Protein AF-A0A1G0H5T4-F1 (afdb_monomer_lite)

Sequence (92 aa):
MQTTDFKQELVAALAQLMPQASRAHTTRLKAIHKALSQATIPQDDYFRIAVFIFLLYVEMPSTIRLSQALRQLFLMCNDELARRNKPAPPSK

Structure (mmCIF, N/CA/C/O backbone):
data_AF-A0A1G0H5T4-F1
#
_entry.id   AF-A0A1G0H5T4-F1
#
loop_
_atom_site.group_PDB
_atom_site.id
_atom_site.type_symbol
_atom_site.label_atom_id
_atom_site.label_alt_id
_atom_site.label_comp_id
_atom_site.label_asym_id
_atom_site.label_entity_id
_atom_site.label_seq_id
_atom_site.pdbx_PDB_ins_cod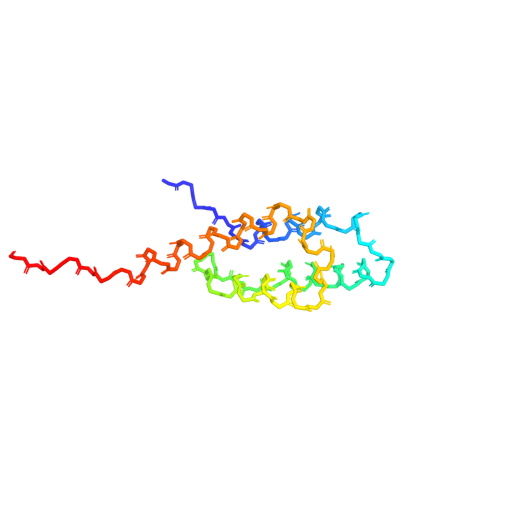e
_atom_site.Cartn_x
_atom_site.Cartn_y
_atom_site.Cartn_z
_atom_site.occupancy
_atom_site.B_iso_or_equiv
_atom_site.auth_seq_id
_atom_site.auth_comp_id
_atom_site.auth_asym_id
_atom_site.auth_atom_id
_atom_site.pdbx_PDB_model_num
ATOM 1 N N . MET A 1 1 ? -3.693 13.829 19.361 1.00 42.25 1 MET A N 1
ATOM 2 C CA . MET A 1 1 ? -3.212 12.676 18.569 1.00 42.25 1 MET A CA 1
ATOM 3 C C . MET A 1 1 ? -3.033 13.160 17.144 1.00 42.25 1 MET A C 1
ATOM 5 O O . MET A 1 1 ? -3.968 13.751 16.624 1.00 42.25 1 MET A O 1
ATOM 9 N N . GLN A 1 2 ? -1.844 13.016 16.556 1.00 49.69 2 GLN A N 1
ATOM 10 C CA . GLN A 1 2 ? -1.666 13.277 15.125 1.00 49.69 2 GLN A CA 1
ATOM 11 C C . GLN A 1 2 ? -2.468 12.214 14.366 1.00 49.69 2 GLN A C 1
ATOM 13 O O . GLN A 1 2 ? -2.234 11.024 14.550 1.00 49.69 2 GLN A O 1
ATOM 18 N N . THR A 1 3 ? -3.465 12.631 13.593 1.00 63.16 3 THR A N 1
ATOM 19 C CA . THR A 1 3 ? -4.200 11.755 12.677 1.00 63.16 3 THR A CA 1
ATOM 20 C C . THR A 1 3 ? -3.282 11.415 11.514 1.00 63.16 3 THR A C 1
ATOM 22 O O . THR A 1 3 ? -3.051 12.245 10.636 1.00 63.16 3 THR A O 1
ATOM 25 N N . THR A 1 4 ? -2.710 10.215 11.544 1.00 74.25 4 THR A N 1
ATOM 26 C CA . THR A 1 4 ? -1.932 9.673 10.433 1.00 74.25 4 THR A CA 1
ATOM 27 C C . THR A 1 4 ? -2.840 9.476 9.221 1.00 74.25 4 THR A C 1
ATOM 29 O O . THR A 1 4 ? -3.825 8.744 9.292 1.00 74.25 4 THR A O 1
ATOM 32 N N . ASP A 1 5 ? -2.512 10.118 8.099 1.00 86.81 5 ASP A N 1
ATOM 33 C CA . ASP A 1 5 ? -3.215 9.907 6.834 1.00 86.81 5 ASP A CA 1
ATOM 34 C C . ASP A 1 5 ? -2.642 8.667 6.129 1.00 86.81 5 ASP A C 1
ATOM 36 O O . ASP A 1 5 ? -1.657 8.730 5.388 1.00 86.81 5 ASP A O 1
ATOM 40 N N . PHE A 1 6 ? -3.271 7.518 6.372 1.00 87.94 6 PHE A N 1
ATOM 41 C CA . PHE A 1 6 ? -2.858 6.223 5.823 1.00 87.94 6 PHE A CA 1
ATOM 42 C C . PHE A 1 6 ? -2.843 6.189 4.289 1.00 87.94 6 PHE A C 1
ATOM 44 O O . PHE A 1 6 ? -2.046 5.458 3.6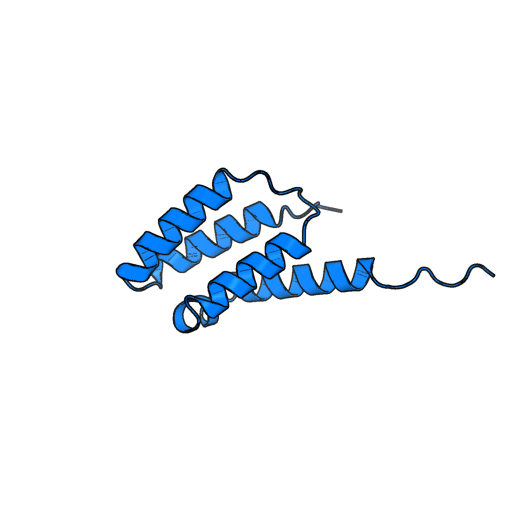96 1.00 87.94 6 PHE A O 1
ATOM 51 N N . LYS A 1 7 ? -3.687 6.989 3.621 1.00 90.69 7 LYS A N 1
ATOM 52 C CA . LYS A 1 7 ? -3.656 7.113 2.158 1.00 90.69 7 LYS A CA 1
ATOM 53 C C . LYS A 1 7 ? -2.354 7.784 1.725 1.00 90.69 7 LYS A C 1
ATOM 55 O O . LYS A 1 7 ? -1.718 7.306 0.786 1.00 90.69 7 LYS A O 1
ATOM 60 N N . GLN A 1 8 ? -1.952 8.868 2.386 1.00 90.12 8 GLN A N 1
ATOM 61 C CA . GLN A 1 8 ? -0.683 9.539 2.083 1.00 90.12 8 GLN A CA 1
ATOM 62 C C . GLN A 1 8 ? 0.516 8.630 2.357 1.00 90.12 8 GLN A C 1
ATOM 64 O O . GLN A 1 8 ? 1.424 8.562 1.529 1.00 90.12 8 GLN A O 1
ATOM 69 N N . GLU A 1 9 ? 0.493 7.867 3.452 1.00 90.88 9 GLU A N 1
ATOM 70 C CA . GLU A 1 9 ? 1.541 6.878 3.725 1.00 90.88 9 GLU A CA 1
ATOM 71 C C . GLU A 1 9 ? 1.610 5.791 2.647 1.00 90.88 9 GLU A C 1
ATOM 73 O O . GLU A 1 9 ? 2.700 5.435 2.198 1.00 90.88 9 GLU A O 1
ATOM 78 N N . LEU A 1 10 ? 0.462 5.311 2.160 1.00 91.88 10 LEU A N 1
ATOM 79 C CA . LEU A 1 10 ? 0.408 4.340 1.068 1.00 91.88 10 LEU A CA 1
ATOM 80 C C . LEU A 1 10 ? 1.002 4.908 -0.230 1.00 91.88 10 LEU A C 1
ATOM 82 O O . LEU A 1 10 ? 1.793 4.238 -0.895 1.00 91.88 10 LEU A O 1
ATOM 86 N N . VAL A 1 11 ? 0.654 6.149 -0.585 1.00 92.56 11 VAL A N 1
ATOM 87 C CA . VAL A 1 11 ? 1.202 6.848 -1.761 1.00 92.56 11 VAL A CA 1
ATOM 88 C C . VAL A 1 11 ? 2.723 7.003 -1.634 1.00 92.56 11 VAL A C 1
ATOM 90 O O . VAL A 1 11 ? 3.457 6.660 -2.565 1.00 92.56 11 VAL A O 1
ATOM 93 N N . ALA A 1 12 ? 3.211 7.442 -0.472 1.00 91.38 12 ALA A N 1
ATOM 94 C CA . ALA A 1 12 ? 4.639 7.593 -0.206 1.00 91.38 12 ALA A CA 1
ATOM 95 C C . ALA A 1 12 ? 5.387 6.249 -0.277 1.00 91.38 12 ALA A C 1
ATOM 97 O O . ALA A 1 12 ? 6.443 6.156 -0.909 1.00 91.38 12 ALA A O 1
ATOM 98 N N . ALA A 1 13 ? 4.821 5.188 0.302 1.00 91.50 13 ALA A N 1
ATOM 99 C CA . ALA A 1 13 ? 5.403 3.851 0.277 1.00 91.50 13 ALA A CA 1
ATOM 100 C C . ALA A 1 13 ? 5.484 3.280 -1.152 1.00 91.50 13 ALA A C 1
ATOM 102 O O . ALA A 1 13 ? 6.486 2.664 -1.522 1.00 91.50 13 ALA A O 1
ATOM 103 N N . LEU A 1 14 ? 4.474 3.538 -1.992 1.00 91.25 14 LEU A N 1
ATOM 104 C CA . LEU A 1 14 ? 4.503 3.178 -3.412 1.00 91.25 14 LEU A CA 1
ATOM 105 C C . LEU A 1 14 ? 5.593 3.931 -4.180 1.00 91.25 14 LEU A C 1
ATOM 107 O O . LEU A 1 14 ? 6.265 3.331 -5.020 1.00 91.25 14 LEU A O 1
ATOM 111 N N . ALA A 1 15 ? 5.798 5.220 -3.893 1.00 90.06 15 ALA A N 1
ATOM 112 C CA . ALA A 1 15 ? 6.841 6.016 -4.536 1.00 90.06 15 ALA A CA 1
ATOM 113 C C . ALA A 1 15 ? 8.251 5.487 -4.234 1.00 90.06 15 ALA A C 1
ATOM 115 O O . ALA A 1 15 ? 9.076 5.388 -5.143 1.00 90.06 15 ALA A O 1
ATOM 116 N N . GLN A 1 16 ? 8.497 5.055 -2.994 1.00 89.88 16 GLN A N 1
ATOM 117 C CA . GLN A 1 16 ? 9.756 4.415 -2.593 1.00 89.88 16 GLN A CA 1
ATOM 118 C C . GLN A 1 16 ? 9.970 3.044 -3.252 1.00 89.88 16 GLN A C 1
ATOM 120 O O . GLN A 1 16 ? 11.110 2.603 -3.405 1.00 89.88 16 GLN A O 1
ATOM 125 N N . LEU A 1 17 ? 8.890 2.376 -3.670 1.00 87.81 17 LEU A N 1
ATOM 126 C CA . LEU A 1 17 ? 8.949 1.062 -4.308 1.00 87.81 17 LEU A CA 1
ATOM 127 C C . LEU A 1 17 ? 9.305 1.123 -5.798 1.00 87.81 17 LEU A C 1
ATOM 129 O O . LEU A 1 17 ? 9.955 0.217 -6.317 1.00 87.81 17 LEU A O 1
ATOM 133 N N . MET A 1 18 ? 8.896 2.189 -6.494 1.00 87.94 18 MET A N 1
ATOM 134 C CA . MET A 1 18 ? 9.127 2.357 -7.934 1.00 87.94 18 MET A CA 1
ATOM 135 C C . MET A 1 18 ? 10.585 2.143 -8.393 1.00 87.94 18 MET A C 1
ATOM 137 O O . MET A 1 18 ? 10.749 1.471 -9.415 1.00 87.94 18 MET A O 1
ATOM 141 N N . PRO A 1 19 ? 11.631 2.662 -7.708 1.00 86.25 19 PRO A N 1
ATOM 142 C CA . PRO A 1 19 ? 13.023 2.449 -8.120 1.00 86.25 19 PRO A CA 1
ATOM 143 C C . PRO A 1 19 ? 13.516 1.008 -7.929 1.00 86.25 19 PRO A C 1
ATOM 145 O O . PRO A 1 19 ? 14.496 0.622 -8.556 1.00 86.25 19 PRO A O 1
ATOM 148 N N . GLN A 1 20 ? 12.851 0.210 -7.090 1.00 84.25 20 GLN A N 1
ATOM 149 C CA . GLN A 1 20 ? 13.218 -1.188 -6.825 1.00 84.25 20 GLN A CA 1
ATOM 150 C C . GLN A 1 20 ? 12.460 -2.179 -7.721 1.00 84.25 20 GLN A C 1
ATOM 152 O O . GLN A 1 20 ? 12.725 -3.381 -7.712 1.00 84.25 20 GLN A O 1
ATOM 157 N N . ALA A 1 21 ? 11.477 -1.693 -8.476 1.00 85.56 21 ALA A N 1
ATOM 158 C CA . ALA A 1 21 ? 10.618 -2.513 -9.308 1.00 85.56 21 ALA A CA 1
ATOM 159 C C . ALA A 1 21 ? 11.255 -2.805 -10.678 1.00 85.56 21 ALA A C 1
ATOM 161 O O . ALA A 1 21 ? 12.006 -2.001 -11.229 1.00 85.56 21 ALA A O 1
ATOM 162 N N . SER A 1 22 ? 10.906 -3.952 -11.270 1.00 87.06 22 SER A N 1
ATOM 163 C CA . SER A 1 22 ? 11.232 -4.235 -12.673 1.00 87.06 22 SER A CA 1
ATOM 164 C C . SER A 1 22 ? 10.539 -3.227 -13.597 1.00 87.06 22 SER A C 1
ATOM 166 O O . SER A 1 22 ? 9.491 -2.688 -13.249 1.00 87.06 22 SER A O 1
ATOM 168 N N . ARG A 1 23 ? 11.046 -3.023 -14.821 1.00 83.50 23 ARG A N 1
ATOM 169 C CA . ARG A 1 23 ? 10.468 -2.052 -15.776 1.00 83.50 23 ARG A CA 1
ATOM 170 C C . ARG A 1 23 ? 8.962 -2.253 -16.019 1.00 83.50 23 ARG A C 1
ATOM 172 O O . ARG A 1 23 ? 8.228 -1.273 -16.127 1.00 83.50 23 ARG A O 1
ATOM 179 N N . ALA A 1 24 ? 8.500 -3.505 -16.076 1.00 83.31 24 ALA A N 1
ATOM 180 C CA . ALA A 1 24 ? 7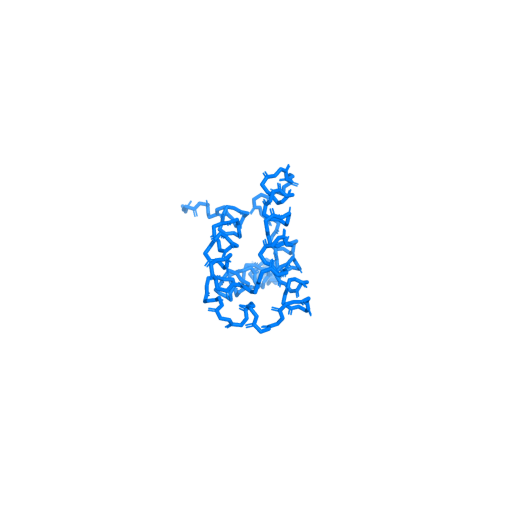.080 -3.836 -16.213 1.00 83.31 24 ALA A CA 1
ATOM 181 C C . ALA A 1 24 ? 6.273 -3.445 -14.959 1.00 83.31 24 ALA A C 1
ATOM 183 O O . ALA A 1 24 ? 5.220 -2.814 -15.068 1.00 83.31 24 ALA A O 1
ATOM 184 N N . HIS A 1 25 ? 6.794 -3.750 -13.766 1.00 88.06 25 HIS A N 1
ATOM 185 C CA . HIS A 1 25 ? 6.164 -3.384 -12.497 1.00 88.06 25 HIS A CA 1
ATOM 186 C C . HIS A 1 25 ? 6.190 -1.872 -12.253 1.00 88.06 25 HIS A C 1
ATOM 188 O O . HIS A 1 25 ? 5.212 -1.336 -11.753 1.00 88.06 25 HIS A O 1
ATOM 194 N N . THR A 1 26 ? 7.235 -1.147 -12.663 1.00 89.00 26 THR A N 1
ATOM 195 C CA . THR A 1 26 ? 7.314 0.314 -12.511 1.00 89.00 26 THR A CA 1
ATOM 196 C C . THR A 1 26 ? 6.171 1.022 -13.236 1.00 89.00 26 THR A C 1
ATOM 198 O O . THR A 1 26 ? 5.549 1.915 -12.666 1.00 89.00 26 THR A O 1
ATOM 201 N N . THR A 1 27 ? 5.856 0.634 -14.478 1.00 88.88 27 THR A N 1
ATOM 202 C CA . THR A 1 27 ? 4.729 1.225 -15.225 1.00 88.88 27 THR A CA 1
ATOM 203 C C . THR A 1 27 ? 3.405 0.978 -14.508 1.00 88.88 27 THR A C 1
ATOM 205 O O . THR A 1 27 ? 2.591 1.892 -14.370 1.00 88.88 27 THR A O 1
ATOM 208 N N . ARG A 1 28 ? 3.212 -0.240 -13.992 1.00 89.31 28 ARG A N 1
ATOM 209 C CA . ARG A 1 28 ? 2.011 -0.612 -13.245 1.00 89.31 28 ARG A CA 1
ATOM 210 C C . ARG A 1 28 ? 1.912 0.131 -11.908 1.00 89.31 28 ARG A C 1
ATOM 212 O O . ARG A 1 28 ? 0.880 0.732 -11.633 1.00 89.31 28 ARG A O 1
ATOM 219 N N . LEU A 1 29 ? 2.995 0.202 -11.137 1.00 91.00 29 LEU A N 1
ATOM 220 C CA . LEU A 1 29 ? 3.076 0.966 -9.889 1.00 91.00 29 LEU A CA 1
ATOM 221 C C . LEU A 1 29 ? 2.833 2.463 -10.110 1.00 91.00 29 LEU A C 1
ATOM 223 O O . LEU A 1 29 ? 2.164 3.083 -9.293 1.00 91.00 29 LEU A O 1
ATOM 227 N N . LYS A 1 30 ? 3.294 3.046 -11.225 1.00 91.12 30 LYS A N 1
ATOM 228 C CA . LYS A 1 30 ? 2.974 4.438 -11.594 1.00 91.12 30 LYS A CA 1
ATOM 229 C C . LYS A 1 30 ? 1.482 4.638 -11.851 1.00 91.12 30 LYS A C 1
ATOM 231 O O . LYS A 1 30 ? 0.918 5.631 -11.393 1.00 91.12 30 LYS A O 1
ATOM 236 N N . ALA A 1 31 ? 0.842 3.711 -12.566 1.00 91.25 31 ALA A N 1
ATOM 237 C CA . ALA A 1 31 ? -0.599 3.763 -12.809 1.00 91.25 31 ALA A CA 1
ATOM 238 C C . ALA A 1 31 ? -1.390 3.646 -11.496 1.00 91.25 31 ALA A C 1
ATOM 240 O O . ALA A 1 31 ? -2.278 4.455 -11.242 1.00 91.25 31 ALA A O 1
ATOM 241 N N . ILE A 1 32 ? -1.001 2.706 -10.633 1.00 91.38 32 ILE A N 1
ATOM 242 C CA . ILE A 1 32 ? -1.572 2.494 -9.297 1.00 91.38 32 ILE A CA 1
ATOM 243 C C . ILE A 1 32 ? -1.386 3.739 -8.426 1.00 91.38 32 ILE A C 1
ATOM 245 O O . ILE A 1 32 ? -2.349 4.229 -7.848 1.00 91.38 32 ILE A O 1
ATOM 249 N N . HIS A 1 33 ? -0.177 4.300 -8.375 1.00 92.69 33 HIS A N 1
ATOM 250 C CA . HIS A 1 33 ? 0.125 5.515 -7.622 1.00 92.69 33 HIS A CA 1
ATOM 251 C C . HIS A 1 33 ? -0.728 6.701 -8.096 1.00 92.69 33 HIS A C 1
ATOM 253 O O . HIS A 1 33 ? -1.260 7.446 -7.277 1.00 92.69 33 HIS A O 1
ATOM 259 N N . LYS A 1 34 ? -0.896 6.872 -9.416 1.00 91.81 34 LYS A N 1
ATOM 260 C CA . LYS A 1 34 ? -1.757 7.918 -9.989 1.00 91.81 34 LYS A CA 1
ATOM 261 C C . LYS A 1 34 ? -3.235 7.697 -9.652 1.00 91.81 34 LYS A C 1
ATOM 263 O O . LYS A 1 34 ? -3.918 8.645 -9.284 1.00 91.81 34 LYS A O 1
ATOM 268 N N . ALA A 1 35 ? -3.730 6.467 -9.770 1.00 90.50 35 ALA A N 1
ATOM 269 C CA . ALA A 1 35 ? -5.111 6.148 -9.419 1.00 90.50 35 ALA A CA 1
ATOM 270 C C . ALA A 1 35 ? -5.367 6.392 -7.924 1.00 90.50 35 ALA A C 1
ATOM 272 O O . ALA A 1 35 ? -6.362 7.009 -7.555 1.00 90.50 35 ALA A O 1
ATOM 273 N N . LEU A 1 36 ? -4.433 5.978 -7.066 1.00 89.94 36 LEU A N 1
ATOM 274 C CA . LEU A 1 36 ? -4.530 6.153 -5.625 1.00 89.94 36 LEU A CA 1
ATOM 275 C C . LEU A 1 36 ? -4.475 7.629 -5.216 1.00 89.94 36 LEU A C 1
ATOM 277 O O . LEU A 1 36 ? -5.246 8.037 -4.353 1.00 89.94 36 LEU A O 1
ATOM 281 N N . SER A 1 37 ? -3.623 8.452 -5.839 1.00 87.75 37 SER A N 1
ATOM 282 C CA . SER A 1 37 ? -3.573 9.886 -5.523 1.00 87.75 37 SER A CA 1
ATOM 283 C C . SER A 1 37 ? -4.906 10.582 -5.825 1.00 87.75 37 SER A C 1
ATOM 285 O O . SER A 1 37 ? -5.340 11.430 -5.043 1.00 87.75 37 SER A O 1
ATOM 287 N N . GLN A 1 38 ? -5.598 10.150 -6.883 1.00 89.12 38 GLN A N 1
ATOM 288 C CA . GLN A 1 38 ? -6.906 10.659 -7.307 1.00 89.12 38 GLN A CA 1
ATOM 289 C C . GLN A 1 38 ? -8.095 10.041 -6.553 1.00 89.12 38 GLN A C 1
ATOM 291 O O . GLN A 1 38 ? -9.164 10.643 -6.514 1.00 89.12 38 GLN A O 1
ATOM 296 N N . ALA A 1 39 ? -7.933 8.863 -5.947 1.00 87.62 39 ALA A N 1
ATOM 297 C CA . ALA A 1 39 ? -9.013 8.166 -5.256 1.00 87.62 39 ALA A CA 1
ATOM 298 C C . ALA A 1 39 ? -9.462 8.900 -3.981 1.00 87.62 39 ALA A C 1
ATOM 300 O O . ALA A 1 39 ? -8.642 9.356 -3.180 1.00 87.62 39 ALA A O 1
ATOM 301 N N . THR A 1 40 ? -10.769 8.953 -3.737 1.00 88.62 40 THR A N 1
ATOM 302 C CA . THR A 1 40 ? -11.326 9.433 -2.467 1.00 88.62 40 THR A CA 1
ATOM 303 C C . THR A 1 40 ? -11.415 8.264 -1.489 1.00 88.62 40 THR A C 1
ATOM 305 O O . THR A 1 40 ? -12.320 7.437 -1.574 1.00 88.62 40 THR A O 1
ATOM 308 N N . ILE A 1 41 ? -10.455 8.181 -0.568 1.00 84.94 41 ILE A N 1
ATOM 309 C CA . ILE A 1 41 ? -10.435 7.192 0.516 1.00 84.94 41 ILE A CA 1
ATOM 310 C C . ILE A 1 41 ? -10.580 7.967 1.831 1.00 84.94 41 ILE A C 1
ATOM 312 O O . ILE A 1 41 ? -9.788 8.886 2.052 1.00 84.94 41 ILE A O 1
ATOM 316 N N . PRO A 1 42 ? -11.581 7.659 2.676 1.00 86.31 42 PRO A N 1
ATOM 317 C CA . PRO A 1 42 ? -11.695 8.269 3.998 1.00 86.31 42 PRO A CA 1
ATOM 318 C C . PRO A 1 42 ? -10.439 7.998 4.837 1.00 86.31 42 PRO A C 1
ATOM 320 O O . PRO A 1 42 ? -9.886 6.903 4.770 1.00 86.31 42 PRO A O 1
ATOM 323 N N . GLN A 1 43 ? -10.012 8.965 5.655 1.00 81.25 43 GLN A N 1
ATOM 324 C CA . GLN A 1 43 ? -8.791 8.836 6.472 1.00 81.25 43 GLN A CA 1
ATOM 325 C C . GLN A 1 43 ? -8.824 7.639 7.438 1.00 81.25 43 GLN A C 1
ATOM 327 O O . GLN A 1 43 ? -7.785 7.061 7.743 1.00 81.25 43 GLN A O 1
ATOM 332 N N . ASP A 1 44 ? -10.024 7.232 7.849 1.00 82.81 44 ASP A N 1
ATOM 333 C CA . ASP A 1 44 ? -10.264 6.143 8.798 1.00 82.81 44 ASP A CA 1
ATOM 334 C C . ASP A 1 44 ? -10.532 4.781 8.137 1.00 82.81 44 ASP A C 1
ATOM 336 O O . ASP A 1 44 ? -10.871 3.810 8.817 1.00 82.81 44 ASP A O 1
ATOM 340 N N . ASP A 1 45 ? -10.424 4.682 6.810 1.00 87.94 45 ASP A N 1
ATOM 341 C CA . ASP A 1 45 ? -10.736 3.452 6.077 1.00 87.94 45 ASP A CA 1
ATOM 342 C C . ASP A 1 45 ? -9.539 2.484 6.033 1.00 87.94 45 ASP A C 1
ATOM 344 O O . ASP A 1 45 ? -8.993 2.145 4.978 1.00 87.94 45 ASP A O 1
ATOM 348 N N . TYR A 1 46 ? -9.116 2.027 7.216 1.00 90.25 46 TYR A N 1
ATOM 349 C CA . TYR A 1 46 ? -7.973 1.118 7.380 1.00 90.25 46 TYR A CA 1
ATOM 350 C C . TYR A 1 46 ? -8.186 -0.218 6.664 1.00 90.25 46 TYR A C 1
ATOM 352 O O . TYR A 1 46 ? -7.231 -0.831 6.191 1.00 90.25 46 TYR A O 1
ATOM 360 N N . PHE A 1 47 ? -9.441 -0.666 6.555 1.00 90.81 47 PHE A N 1
ATOM 361 C CA . PHE A 1 47 ? -9.785 -1.901 5.859 1.00 90.81 47 PHE A CA 1
ATOM 362 C C . PHE A 1 47 ? -9.457 -1.802 4.371 1.00 90.81 47 PHE A C 1
ATOM 364 O O . PHE A 1 47 ? -8.750 -2.665 3.848 1.00 90.81 47 PHE A O 1
ATOM 371 N N . ARG A 1 48 ? -9.899 -0.737 3.686 1.00 91.88 48 ARG A N 1
ATOM 372 C CA . ARG A 1 48 ? -9.582 -0.563 2.261 1.00 91.88 48 ARG A CA 1
ATOM 373 C C . ARG A 1 48 ? -8.087 -0.413 2.022 1.00 91.88 48 ARG A C 1
ATOM 375 O O . ARG A 1 48 ? -7.584 -1.000 1.066 1.00 91.88 48 ARG A O 1
ATOM 382 N N . ILE A 1 49 ? -7.372 0.309 2.887 1.00 92.31 49 ILE A N 1
ATOM 383 C CA . ILE A 1 49 ? -5.910 0.431 2.787 1.00 92.31 49 ILE A CA 1
ATOM 384 C C . ILE A 1 49 ? -5.235 -0.940 2.955 1.00 92.31 49 ILE A C 1
ATOM 386 O O . ILE A 1 49 ? -4.412 -1.318 2.119 1.00 92.31 49 ILE A O 1
ATOM 390 N N . ALA A 1 50 ? -5.621 -1.729 3.963 1.00 93.06 50 ALA A N 1
ATOM 391 C CA . ALA A 1 50 ? -5.071 -3.068 4.188 1.00 93.06 50 ALA A CA 1
ATOM 392 C C . ALA A 1 50 ? -5.344 -4.017 3.009 1.00 93.06 50 ALA A C 1
ATOM 394 O O . ALA A 1 50 ? -4.429 -4.697 2.538 1.00 93.06 50 ALA A O 1
ATOM 395 N N . VAL A 1 51 ? -6.578 -4.026 2.489 1.00 93.69 51 VAL A N 1
ATOM 396 C CA . VAL A 1 51 ? -6.959 -4.814 1.305 1.00 93.69 51 VAL A CA 1
ATOM 397 C C . VAL A 1 51 ? -6.137 -4.396 0.090 1.00 93.69 51 VAL A C 1
ATOM 399 O O . VAL A 1 51 ? -5.659 -5.253 -0.647 1.00 93.69 51 VAL A O 1
ATOM 402 N N . PHE A 1 52 ? -5.911 -3.098 -0.108 1.00 92.69 52 PHE A N 1
ATOM 403 C CA . PHE A 1 52 ? -5.108 -2.614 -1.225 1.00 92.69 52 PHE A CA 1
ATOM 404 C C . PHE A 1 52 ? -3.660 -3.108 -1.149 1.00 92.69 52 PHE A C 1
ATOM 406 O O . PHE A 1 52 ? -3.134 -3.629 -2.132 1.00 92.69 52 PHE A O 1
ATOM 413 N N . ILE A 1 53 ? -3.027 -3.014 0.024 1.00 93.00 53 ILE A N 1
ATOM 414 C CA . ILE A 1 53 ? -1.664 -3.526 0.235 1.00 93.00 53 ILE A CA 1
ATOM 415 C C . ILE A 1 53 ? -1.612 -5.04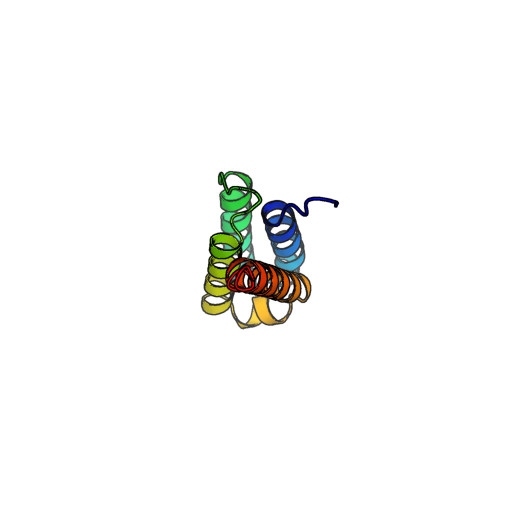2 0.005 1.00 93.00 53 ILE A C 1
ATOM 417 O O . ILE A 1 53 ? -0.678 -5.537 -0.628 1.00 93.00 53 ILE A O 1
ATOM 421 N N . PHE A 1 54 ? -2.627 -5.781 0.462 1.00 93.25 54 PHE A N 1
ATOM 422 C CA . PHE A 1 54 ? -2.731 -7.218 0.222 1.00 93.25 54 PHE A CA 1
ATOM 423 C C . PHE A 1 54 ? -2.847 -7.553 -1.273 1.00 93.25 54 PHE A C 1
ATOM 425 O O . PHE A 1 54 ? -2.117 -8.412 -1.762 1.00 93.25 54 PHE A O 1
ATOM 432 N N . LEU A 1 55 ? -3.706 -6.853 -2.020 1.00 92.19 55 LEU A N 1
ATOM 433 C CA . LEU A 1 55 ? -3.854 -7.057 -3.465 1.00 92.19 55 LEU A CA 1
ATOM 434 C C . LEU A 1 55 ? -2.549 -6.765 -4.216 1.00 92.19 55 LEU A C 1
ATOM 436 O O . LEU A 1 55 ? -2.146 -7.552 -5.071 1.00 92.19 55 LEU A O 1
ATOM 440 N N . LEU A 1 56 ? -1.840 -5.694 -3.843 1.00 91.06 56 LEU A N 1
ATOM 441 C CA . LEU A 1 56 ? -0.513 -5.397 -4.387 1.00 91.06 56 LEU A CA 1
ATOM 442 C C . LEU A 1 56 ? 0.488 -6.516 -4.098 1.00 91.06 56 LEU A C 1
ATOM 444 O O . LEU A 1 56 ? 1.273 -6.880 -4.973 1.00 91.06 56 LEU A O 1
ATOM 448 N N . TYR A 1 57 ? 0.468 -7.059 -2.879 1.00 92.06 57 TYR A N 1
ATOM 449 C CA . TYR A 1 57 ? 1.326 -8.172 -2.489 1.00 92.06 57 TYR A CA 1
ATOM 450 C C . TYR A 1 57 ? 1.040 -9.434 -3.308 1.00 92.06 57 TYR A C 1
ATOM 452 O O . TYR A 1 57 ? 1.983 -10.092 -3.738 1.00 92.06 57 TYR A O 1
ATOM 460 N N . VAL A 1 58 ? -0.232 -9.762 -3.551 1.00 92.00 58 VAL A N 1
ATOM 461 C CA . VAL A 1 58 ? -0.615 -10.907 -4.393 1.00 92.00 58 VAL A CA 1
ATOM 462 C C . VAL A 1 58 ? -0.135 -10.711 -5.831 1.00 92.00 58 VAL A C 1
ATOM 464 O O . VAL A 1 58 ? 0.361 -11.652 -6.445 1.00 92.00 58 VAL A O 1
ATOM 467 N N . GLU A 1 59 ? -0.239 -9.493 -6.361 1.00 88.50 59 GLU A N 1
ATOM 468 C CA . GLU A 1 59 ? 0.148 -9.192 -7.739 1.00 88.50 59 GLU A CA 1
ATOM 469 C C . GLU A 1 59 ? 1.671 -9.140 -7.944 1.00 88.50 59 GLU A C 1
ATOM 471 O O . GLU A 1 59 ? 2.181 -9.600 -8.966 1.00 88.50 59 GLU A O 1
ATOM 476 N N . MET A 1 60 ? 2.415 -8.569 -6.992 1.00 88.88 60 MET A N 1
ATOM 477 C CA . MET A 1 60 ? 3.854 -8.297 -7.115 1.00 88.88 60 MET A CA 1
ATOM 478 C C . MET A 1 60 ? 4.627 -8.718 -5.848 1.00 88.88 60 MET A C 1
ATOM 480 O O . MET A 1 60 ? 5.307 -7.889 -5.232 1.00 88.88 60 MET A O 1
ATOM 484 N N . PRO A 1 61 ? 4.587 -10.003 -5.442 1.00 88.50 61 PRO A N 1
ATOM 485 C CA . PRO A 1 61 ? 5.074 -10.436 -4.131 1.00 88.50 61 PRO A CA 1
ATOM 486 C C . PRO A 1 61 ? 6.569 -10.179 -3.934 1.00 88.50 61 PRO A C 1
ATOM 488 O O . PRO A 1 61 ? 6.981 -9.739 -2.864 1.00 88.50 61 PRO A O 1
ATOM 491 N N . SER A 1 62 ? 7.395 -10.406 -4.957 1.00 87.38 62 SER A N 1
ATOM 492 C CA . SER A 1 62 ? 8.845 -10.186 -4.876 1.00 87.38 62 SER A CA 1
ATOM 493 C C . SER A 1 62 ? 9.203 -8.715 -4.662 1.00 87.38 62 SER A C 1
ATOM 495 O O . SER A 1 62 ? 10.083 -8.416 -3.864 1.00 87.38 62 SER A O 1
ATOM 497 N N . THR A 1 63 ? 8.495 -7.798 -5.322 1.00 86.19 63 THR A N 1
ATOM 498 C CA . THR A 1 63 ? 8.710 -6.354 -5.181 1.00 86.19 63 THR A CA 1
ATOM 499 C C . THR A 1 63 ? 8.194 -5.855 -3.830 1.00 86.19 63 THR A C 1
ATOM 501 O O . THR A 1 63 ? 8.906 -5.153 -3.120 1.00 86.19 63 THR A O 1
ATOM 504 N N . ILE A 1 64 ? 6.987 -6.260 -3.425 1.00 87.44 64 ILE A N 1
ATOM 505 C CA . ILE A 1 64 ? 6.353 -5.779 -2.188 1.00 87.44 64 ILE A CA 1
ATOM 506 C C . ILE A 1 64 ? 7.074 -6.295 -0.936 1.00 87.44 64 ILE A C 1
ATOM 508 O O . ILE A 1 64 ? 7.185 -5.555 0.039 1.00 87.44 64 ILE A O 1
ATOM 512 N N . ARG A 1 65 ? 7.632 -7.517 -0.960 1.00 86.88 65 ARG A N 1
ATOM 513 C CA . ARG A 1 65 ? 8.416 -8.074 0.165 1.00 86.88 65 ARG A CA 1
ATOM 514 C C . ARG A 1 65 ? 9.629 -7.228 0.551 1.00 86.88 65 ARG A C 1
ATOM 516 O O . ARG A 1 65 ? 10.052 -7.297 1.700 1.00 86.88 65 ARG A O 1
ATOM 523 N N . LEU A 1 66 ? 10.172 -6.446 -0.380 1.00 82.56 66 LEU A N 1
ATOM 524 C CA . LEU A 1 66 ? 11.308 -5.555 -0.128 1.00 82.56 66 LEU A CA 1
ATOM 525 C C . LEU A 1 66 ? 10.882 -4.227 0.523 1.00 82.56 66 LEU A C 1
ATOM 527 O O . LEU A 1 66 ? 11.717 -3.499 1.054 1.00 82.56 66 LEU A O 1
ATOM 531 N N . SER A 1 67 ? 9.582 -3.911 0.530 1.00 88.88 67 SER A N 1
ATOM 532 C CA . SER A 1 67 ? 9.062 -2.670 1.100 1.00 88.88 67 SER A CA 1
ATOM 533 C C . SER A 1 67 ? 8.795 -2.798 2.598 1.00 88.88 67 SER A C 1
ATOM 535 O O . SER A 1 67 ? 7.732 -3.254 3.029 1.00 88.88 67 SER A O 1
ATOM 537 N N . GLN A 1 68 ? 9.735 -2.319 3.416 1.00 89.00 68 GLN A N 1
ATOM 538 C CA . GLN A 1 68 ? 9.502 -2.187 4.856 1.00 89.00 68 GLN A CA 1
ATOM 539 C C . GLN A 1 68 ? 8.331 -1.235 5.154 1.00 89.00 68 GLN A C 1
ATOM 541 O O . GLN A 1 68 ? 7.545 -1.514 6.056 1.00 89.00 68 GLN A O 1
ATOM 546 N N . ALA A 1 69 ? 8.178 -0.163 4.368 1.00 90.75 69 ALA A N 1
ATOM 547 C CA . ALA A 1 69 ? 7.114 0.826 4.535 1.00 90.75 69 ALA A CA 1
ATOM 548 C C . ALA A 1 69 ? 5.714 0.222 4.330 1.00 90.75 69 ALA A C 1
ATOM 550 O O . ALA A 1 69 ? 4.861 0.361 5.202 1.00 90.75 69 ALA A O 1
ATOM 551 N N . LEU A 1 70 ? 5.481 -0.521 3.238 1.00 92.06 70 LEU A N 1
ATOM 552 C CA . LEU A 1 70 ? 4.178 -1.164 3.000 1.00 92.06 70 LEU A CA 1
ATOM 553 C C . LEU A 1 70 ? 3.859 -2.226 4.055 1.00 92.06 70 LEU A C 1
ATOM 555 O O . LEU A 1 70 ? 2.707 -2.362 4.465 1.00 92.06 70 LEU A O 1
ATOM 559 N N . ARG A 1 71 ? 4.875 -2.962 4.523 1.00 91.12 71 ARG A N 1
ATOM 560 C CA . ARG A 1 71 ? 4.701 -3.945 5.597 1.00 91.12 71 ARG A CA 1
ATOM 561 C C . ARG A 1 71 ? 4.304 -3.280 6.916 1.00 91.12 71 ARG A C 1
ATOM 563 O O . ARG A 1 71 ? 3.382 -3.761 7.565 1.00 91.12 71 ARG A O 1
ATOM 570 N N . GLN A 1 72 ? 4.980 -2.198 7.304 1.00 92.44 72 GLN A N 1
ATOM 571 C CA . GLN A 1 72 ? 4.637 -1.413 8.497 1.00 92.44 72 GLN A CA 1
ATOM 572 C C . GLN A 1 72 ? 3.215 -0.855 8.395 1.00 92.44 72 GLN A C 1
ATOM 574 O O . GLN A 1 72 ? 2.411 -1.062 9.299 1.00 92.44 72 GLN A O 1
ATOM 579 N N . LEU A 1 73 ? 2.873 -0.257 7.253 1.00 92.88 73 LEU A N 1
ATOM 580 C CA . LEU A 1 73 ? 1.550 0.311 7.015 1.00 92.88 73 LEU A CA 1
ATOM 581 C C . LEU A 1 73 ? 0.434 -0.737 7.129 1.00 92.88 73 LEU A C 1
ATOM 583 O O . LEU A 1 73 ? -0.600 -0.479 7.744 1.00 92.88 73 LEU A O 1
ATOM 587 N N . PHE A 1 74 ? 0.648 -1.938 6.583 1.00 93.50 74 PHE A N 1
ATOM 588 C CA . PHE A 1 74 ? -0.305 -3.042 6.713 1.00 93.50 74 PHE A CA 1
ATOM 589 C C . PHE A 1 74 ? -0.511 -3.458 8.173 1.00 93.50 74 PHE A C 1
ATOM 591 O O . PHE A 1 74 ? -1.648 -3.652 8.599 1.00 93.50 74 PHE A O 1
ATOM 598 N N . LEU A 1 75 ? 0.574 -3.568 8.948 1.00 92.75 75 LEU A N 1
ATOM 599 C CA . LEU A 1 75 ? 0.497 -3.902 10.372 1.00 92.75 75 LEU A CA 1
ATOM 600 C C . LEU A 1 75 ? -0.253 -2.824 11.159 1.00 92.75 75 LEU A C 1
ATOM 602 O O . LEU A 1 75 ? -1.138 -3.162 11.936 1.00 92.75 75 LEU A O 1
ATOM 606 N N . MET A 1 76 ? 0.017 -1.544 10.891 1.00 91.75 76 MET A N 1
ATOM 607 C CA . MET A 1 76 ? -0.711 -0.436 11.515 1.00 91.75 76 MET A CA 1
ATOM 608 C C . MET A 1 76 ? -2.209 -0.482 11.191 1.00 91.75 76 MET A C 1
ATOM 610 O O . MET A 1 76 ? -3.033 -0.319 12.088 1.00 91.75 76 MET A O 1
ATOM 614 N N . CYS A 1 77 ? -2.578 -0.762 9.935 1.00 92.12 77 CYS A N 1
ATOM 615 C CA . CYS A 1 77 ? -3.984 -0.931 9.562 1.00 92.12 77 CYS A CA 1
ATOM 616 C C . CYS A 1 77 ? -4.625 -2.107 10.312 1.00 92.12 77 CYS A C 1
ATOM 618 O O . CYS A 1 77 ? -5.744 -1.988 10.805 1.00 92.12 77 CYS A O 1
ATOM 620 N N . ASN A 1 78 ? -3.923 -3.237 10.418 1.00 90.88 78 ASN A N 1
ATOM 621 C CA . ASN A 1 78 ? -4.414 -4.417 11.124 1.00 90.88 78 ASN A CA 1
ATOM 622 C C . ASN A 1 78 ? -4.599 -4.159 12.629 1.00 90.88 78 ASN A C 1
ATOM 624 O O . ASN A 1 78 ? -5.612 -4.561 13.200 1.00 90.88 78 ASN A O 1
ATOM 628 N N . ASP A 1 79 ? -3.663 -3.447 13.257 1.00 90.88 79 ASP A N 1
ATOM 629 C CA . ASP A 1 79 ? -3.746 -3.069 14.668 1.00 90.88 79 ASP A CA 1
ATOM 630 C C . ASP A 1 79 ? -4.917 -2.114 14.930 1.00 90.88 79 ASP A C 1
ATOM 632 O O . ASP A 1 79 ? -5.650 -2.297 15.905 1.00 90.88 79 ASP A O 1
ATOM 636 N N . GLU A 1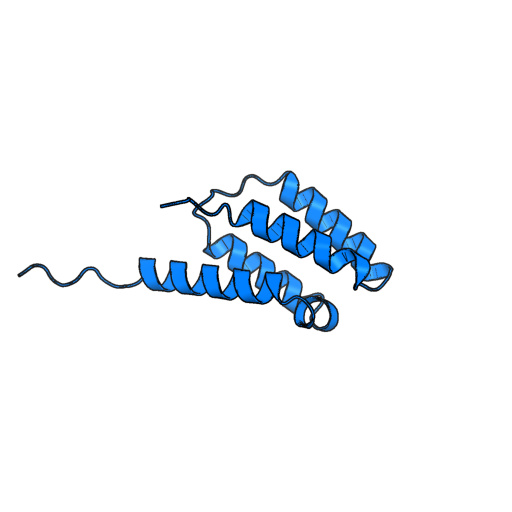 80 ? -5.148 -1.131 14.055 1.00 89.75 80 GLU A N 1
ATOM 637 C CA . GLU A 1 80 ? -6.296 -0.224 14.163 1.00 89.75 80 GLU A CA 1
ATOM 638 C C . GLU A 1 80 ? -7.635 -0.944 13.957 1.00 89.75 80 GLU A C 1
ATOM 640 O O . GLU A 1 80 ? -8.587 -0.732 14.714 1.00 89.75 80 GLU A O 1
ATOM 645 N N . LEU A 1 81 ? -7.709 -1.873 13.000 1.00 89.94 81 LEU A N 1
ATOM 646 C CA . LEU A 1 81 ? -8.885 -2.730 12.827 1.00 89.94 81 LEU A CA 1
ATOM 647 C C . LEU A 1 81 ? -9.128 -3.600 14.067 1.00 89.94 81 LEU A C 1
ATOM 649 O O . LEU A 1 81 ? -10.262 -3.706 14.535 1.00 89.94 81 LEU A O 1
ATOM 653 N N . ALA A 1 82 ? -8.075 -4.183 14.644 1.00 88.00 82 ALA A N 1
ATOM 654 C CA . ALA A 1 82 ? -8.176 -4.968 15.869 1.00 88.00 82 ALA A CA 1
ATOM 655 C C . ALA A 1 82 ? -8.619 -4.113 17.066 1.00 88.00 82 ALA A C 1
ATOM 657 O O . ALA A 1 82 ? -9.429 -4.571 17.868 1.00 88.00 82 ALA A O 1
ATOM 658 N N . ARG A 1 83 ? -8.139 -2.866 17.186 1.00 86.38 83 ARG A N 1
ATOM 659 C CA . ARG A 1 83 ? -8.578 -1.915 18.224 1.00 86.38 83 ARG A CA 1
ATOM 660 C C . ARG A 1 83 ? -10.061 -1.588 18.103 1.00 86.38 83 ARG A C 1
ATOM 662 O O . ARG A 1 83 ? -10.751 -1.625 19.117 1.00 86.38 83 ARG A O 1
ATOM 669 N N . ARG A 1 84 ? -10.554 -1.322 16.890 1.00 81.44 84 ARG A N 1
ATOM 670 C CA . ARG A 1 84 ? -11.976 -1.020 16.646 1.00 81.44 84 ARG A CA 1
ATOM 671 C C . ARG A 1 84 ? -12.891 -2.226 16.855 1.00 81.44 84 ARG A C 1
ATOM 673 O O . ARG A 1 84 ? -14.034 -2.048 17.257 1.00 81.44 84 ARG A O 1
ATOM 680 N N . ASN A 1 85 ? -12.386 -3.438 16.628 1.00 77.56 85 ASN A N 1
ATOM 681 C CA . ASN A 1 85 ? -13.139 -4.678 16.823 1.00 77.56 85 ASN A CA 1
ATOM 682 C C . ASN A 1 85 ? -13.108 -5.212 18.264 1.00 77.56 85 ASN A C 1
ATOM 684 O O . ASN A 1 85 ? -13.763 -6.218 18.543 1.00 77.56 85 ASN A O 1
ATOM 688 N N . LYS A 1 86 ? -12.367 -4.588 19.194 1.00 72.75 86 LYS A N 1
ATOM 689 C CA . LYS A 1 86 ? -12.439 -4.990 20.603 1.00 72.75 86 LYS A CA 1
ATOM 690 C C . LYS A 1 86 ? -13.821 -4.622 21.151 1.00 72.75 86 LYS A C 1
ATOM 692 O O . LYS A 1 86 ? -14.185 -3.447 21.097 1.00 72.75 86 LYS A O 1
ATOM 697 N N . PRO A 1 87 ? -14.586 -5.592 21.685 1.00 63.00 87 PRO A N 1
ATOM 698 C CA . PRO A 1 87 ? -15.863 -5.291 22.311 1.00 63.00 87 PRO A CA 1
ATOM 699 C C . PRO A 1 87 ? -15.626 -4.306 23.457 1.00 63.00 87 PRO A C 1
ATOM 701 O O . PRO A 1 87 ? -14.679 -4.468 24.233 1.00 63.00 87 PRO A O 1
ATOM 704 N N . ALA A 1 88 ? -16.469 -3.274 23.542 1.00 60.09 88 ALA A N 1
ATOM 705 C CA . ALA A 1 88 ? -16.459 -2.365 24.679 1.00 60.09 88 ALA A CA 1
ATOM 706 C C . ALA A 1 88 ? -16.560 -3.194 25.974 1.00 60.09 88 ALA A C 1
ATOM 708 O O . ALA A 1 88 ? -17.335 -4.158 26.008 1.00 60.09 88 ALA A O 1
ATOM 709 N N . PRO A 1 89 ? -15.767 -2.885 27.018 1.00 64.25 89 PRO A N 1
ATOM 710 C CA . PRO A 1 89 ? -15.843 -3.625 28.269 1.00 64.25 89 PRO A CA 1
ATOM 711 C C . PRO A 1 89 ? -17.286 -3.572 28.793 1.00 64.25 89 PRO A C 1
ATOM 713 O O . PRO A 1 89 ? -17.910 -2.511 28.712 1.00 64.25 89 PRO A O 1
ATOM 716 N N . PRO A 1 90 ? -17.834 -4.695 29.295 1.00 64.62 90 PRO A N 1
ATOM 717 C CA . PRO A 1 90 ? -19.202 -4.728 29.788 1.00 64.62 90 PRO A CA 1
ATOM 718 C C . PRO A 1 90 ? -19.352 -3.685 30.896 1.00 64.62 90 PRO A C 1
ATOM 720 O O . PRO A 1 90 ? -18.620 -3.722 31.888 1.00 64.62 90 PRO A O 1
ATOM 723 N N . SER A 1 91 ? -20.265 -2.733 30.700 1.00 63.69 91 SER A N 1
ATOM 724 C CA . SER A 1 91 ? -20.619 -1.741 31.711 1.00 63.69 91 SER A CA 1
ATOM 725 C C . SER A 1 91 ? -21.111 -2.470 32.965 1.00 63.69 91 SER A C 1
ATOM 727 O O . SER A 1 91 ? -22.066 -3.243 32.888 1.00 63.69 91 SER A O 1
ATOM 729 N N . LYS A 1 92 ? -20.413 -2.268 34.086 1.00 52.94 92 LYS A N 1
ATOM 730 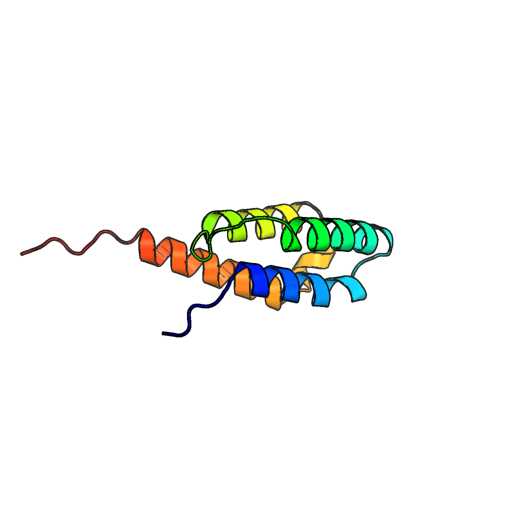C CA . LYS A 1 92 ? -20.863 -2.657 35.427 1.00 52.94 92 LYS A CA 1
ATOM 731 C C . LYS A 1 92 ? -21.622 -1.511 36.068 1.00 52.94 92 LYS A C 1
ATOM 733 O O . LYS A 1 92 ? -21.201 -0.356 35.835 1.00 52.94 92 LYS A O 1
#

Radius of gyration: 14.93 Å; chains: 1; bounding box: 34×24×52 Å

pLDDT: mean 85.86, std 10.15, range [42.25, 93.69]

Secondary structure (DSSP, 8-state):
-----HHHHHHHHHHHHGGGS-HHHHHHHHHHHHHHHHS---TT-HHHHHHHHHHHHHHSHHHHTT-HHHHHHHHHHHHHHHHHTSPPPPP-

Foldseek 3Di:
DPLDQLLVLLLVLLVVLLVVDDPVVNVVSVVVSVVSVPDDDPSLPLVVSLVVLVVVCVVPVPSSVVRPSSVVSNVVSVVSVVVVPPPDPPDD